Protein AF-A0A970JD67-F1 (afdb_monomer_lite)

Secondary structure (DSSP, 8-state):
-----EEEEEEEHHHHHHHHHTT--EEEEEEESSPBPTTSSSB-HHHHHTTT---HHHHHHHHHHHHHHHHHT-

pLDDT: mean 93.93, std 8.7, range [52.19, 98.56]

Structure (mmCIF, N/CA/C/O backbone):
data_AF-A0A970JD67-F1
#
_entry.id   AF-A0A970JD67-F1
#
loop_
_atom_site.group_PDB
_atom_site.id
_atom_site.type_symbol
_atom_site.label_atom_id
_atom_site.label_alt_id
_atom_site.label_comp_id
_atom_site.label_asym_id
_atom_site.label_entity_id
_atom_site.label_seq_id
_atom_site.pdbx_PDB_ins_code
_atom_site.Cartn_x
_atom_site.Cartn_y
_atom_site.Cartn_z
_atom_site.occupancy
_atom_site.B_iso_or_equiv
_atom_site.auth_seq_id
_atom_site.auth_comp_id
_atom_site.auth_asym_id
_atom_site.auth_atom_id
_atom_site.pdbx_PDB_model_num
ATOM 1 N N . SER A 1 1 ? -5.757 13.882 15.102 1.00 52.19 1 SER A N 1
ATOM 2 C CA . SER A 1 1 ? -6.779 13.807 14.040 1.00 52.19 1 SER A CA 1
ATOM 3 C C . SER A 1 1 ? -6.699 12.425 13.422 1.00 52.19 1 SER A C 1
ATOM 5 O O . SER A 1 1 ? -5.604 12.012 13.068 1.00 52.19 1 SER A O 1
ATOM 7 N N . ASN A 1 2 ? -7.815 11.699 13.335 1.00 77.81 2 ASN A N 1
ATOM 8 C CA . ASN A 1 2 ? -7.856 10.428 12.606 1.00 77.81 2 ASN A CA 1
ATOM 9 C C . ASN A 1 2 ? -8.345 10.706 11.184 1.00 77.81 2 ASN A C 1
ATOM 11 O O . ASN A 1 2 ? -9.318 11.439 11.007 1.00 77.81 2 ASN A O 1
ATOM 15 N N . ALA A 1 3 ? -7.655 10.164 10.181 1.00 83.06 3 ALA A N 1
ATOM 16 C CA . ALA A 1 3 ? -8.117 10.227 8.800 1.00 83.06 3 ALA A CA 1
ATOM 17 C C . ALA A 1 3 ? -9.346 9.320 8.635 1.00 83.06 3 ALA A C 1
ATOM 19 O O . ALA A 1 3 ? -9.341 8.186 9.105 1.00 83.06 3 ALA A O 1
ATOM 20 N N . THR A 1 4 ? -10.395 9.821 7.985 1.00 91.81 4 THR A N 1
ATOM 21 C CA . THR A 1 4 ? -11.656 9.086 7.767 1.00 91.81 4 THR A CA 1
ATOM 22 C C . THR A 1 4 ? -11.801 8.546 6.345 1.00 91.81 4 THR A C 1
ATOM 24 O O . THR A 1 4 ? -12.671 7.717 6.094 1.00 91.81 4 THR A O 1
ATOM 27 N N . LYS A 1 5 ? -10.963 9.014 5.411 1.00 94.88 5 LYS A N 1
ATOM 28 C CA . LYS A 1 5 ? -10.927 8.591 4.008 1.00 94.88 5 LYS A CA 1
ATOM 29 C C . LYS A 1 5 ? -9.541 8.841 3.418 1.00 94.88 5 LYS A C 1
ATOM 31 O O . LYS A 1 5 ? -8.870 9.797 3.811 1.00 94.88 5 LYS A O 1
ATOM 36 N N . ILE A 1 6 ? -9.138 8.012 2.460 1.00 96.25 6 ILE A N 1
ATOM 37 C CA . ILE A 1 6 ? -7.896 8.175 1.695 1.00 96.25 6 ILE A CA 1
ATOM 38 C C . ILE A 1 6 ? -8.213 8.616 0.265 1.00 96.25 6 ILE A C 1
ATOM 40 O O . ILE A 1 6 ? -9.120 8.086 -0.369 1.00 96.25 6 ILE A O 1
ATOM 44 N N . TYR A 1 7 ? -7.435 9.559 -0.259 1.00 97.69 7 TYR A N 1
ATOM 45 C CA . TYR A 1 7 ? -7.408 9.878 -1.684 1.00 97.69 7 TYR A CA 1
ATOM 46 C C . TYR A 1 7 ? -5.999 9.641 -2.227 1.00 97.69 7 TYR A C 1
ATOM 48 O O . TYR A 1 7 ? -5.031 10.153 -1.659 1.00 97.69 7 TYR A O 1
ATOM 56 N N . ALA A 1 8 ? -5.874 8.875 -3.312 1.00 97.44 8 ALA A N 1
ATOM 57 C CA . ALA A 1 8 ? -4.590 8.542 -3.920 1.00 97.44 8 ALA A CA 1
ATOM 58 C C . ALA A 1 8 ? -4.592 8.773 -5.438 1.00 97.44 8 ALA A C 1
ATOM 60 O O . ALA A 1 8 ? -5.346 8.149 -6.174 1.00 97.44 8 ALA A O 1
ATOM 61 N N . LEU A 1 9 ? -3.664 9.585 -5.951 1.00 98.25 9 LEU A N 1
ATOM 62 C CA . LEU A 1 9 ? -3.474 9.703 -7.408 1.00 98.25 9 L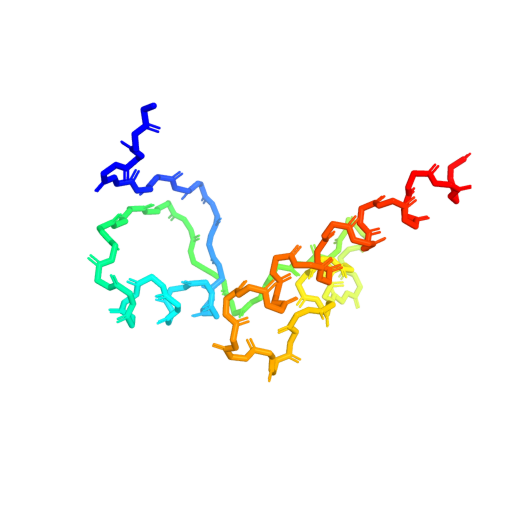EU A CA 1
ATOM 63 C C . LEU A 1 9 ? -3.094 8.349 -8.043 1.00 98.25 9 LEU A C 1
ATOM 65 O O . LEU A 1 9 ? -3.470 8.041 -9.170 1.00 98.25 9 LEU A O 1
ATOM 69 N N . LEU A 1 10 ? -2.357 7.519 -7.301 1.00 97.50 10 LEU A N 1
ATOM 70 C CA . LEU A 1 10 ? -1.913 6.195 -7.719 1.00 97.50 10 LEU A CA 1
ATOM 71 C C . LEU A 1 10 ? -2.028 5.219 -6.545 1.00 97.50 10 LEU A C 1
ATOM 73 O O . LEU A 1 10 ? -1.507 5.503 -5.468 1.00 97.50 10 LEU A O 1
ATOM 77 N N . ILE A 1 11 ? -2.653 4.064 -6.763 1.00 98.38 11 ILE A N 1
ATOM 78 C CA . ILE A 1 11 ? -2.826 3.011 -5.754 1.00 98.38 11 ILE A CA 1
ATOM 79 C C . ILE A 1 11 ? -2.465 1.632 -6.325 1.00 98.38 11 ILE A C 1
ATOM 81 O O . ILE A 1 11 ? -2.695 1.376 -7.511 1.00 98.38 11 ILE A O 1
ATOM 85 N N . SER A 1 12 ? -1.886 0.747 -5.504 1.00 97.81 12 SER A N 1
ATOM 86 C CA . SER A 1 12 ? -1.636 -0.648 -5.888 1.00 97.81 12 SER A CA 1
ATOM 87 C C . SER A 1 12 ? -2.797 -1.577 -5.529 1.00 97.81 12 SER A C 1
ATOM 89 O O . SER A 1 12 ? -3.595 -1.278 -4.639 1.00 97.81 12 SER A O 1
ATOM 91 N N . ASP A 1 13 ? -2.871 -2.729 -6.197 1.00 97.69 13 ASP A N 1
ATOM 92 C CA . ASP A 1 13 ? -3.820 -3.796 -5.858 1.00 97.69 13 ASP A CA 1
ATOM 93 C C . ASP A 1 13 ? -3.698 -4.229 -4.394 1.00 97.69 13 ASP A C 1
ATOM 95 O O . ASP A 1 13 ? -4.706 -4.472 -3.735 1.00 97.69 13 ASP A O 1
ATOM 99 N N . GLU A 1 14 ? -2.473 -4.306 -3.872 1.00 94.81 14 GLU A N 1
ATOM 100 C CA . GLU A 1 14 ? -2.236 -4.722 -2.490 1.00 94.81 14 GLU A CA 1
ATOM 101 C C . GLU A 1 14 ? -2.728 -3.675 -1.485 1.00 94.81 14 GLU A C 1
ATOM 103 O O . GLU A 1 14 ? -3.380 -4.023 -0.502 1.00 94.81 14 GLU A O 1
ATOM 108 N N . ALA A 1 15 ? -2.517 -2.386 -1.771 1.00 95.62 15 ALA A N 1
ATOM 109 C CA . ALA A 1 15 ? -3.052 -1.310 -0.943 1.00 95.62 15 ALA A CA 1
ATOM 110 C C . ALA A 1 15 ? -4.589 -1.343 -0.891 1.00 95.62 15 ALA A C 1
ATOM 112 O O . ALA A 1 15 ? -5.160 -1.192 0.186 1.00 95.62 15 ALA A O 1
ATOM 113 N N . ILE A 1 16 ? -5.260 -1.600 -2.021 1.00 97.69 16 ILE A N 1
ATOM 114 C CA . ILE A 1 16 ? -6.725 -1.743 -2.062 1.00 97.69 16 ILE A CA 1
ATOM 115 C C . ILE A 1 16 ? -7.196 -2.861 -1.126 1.00 97.69 16 ILE A C 1
ATOM 117 O O . ILE A 1 16 ? -8.080 -2.623 -0.309 1.00 97.69 16 ILE A O 1
ATOM 121 N N . LYS A 1 17 ? -6.574 -4.047 -1.177 1.00 95.62 17 LYS A N 1
ATOM 122 C CA . LYS A 1 17 ? -6.957 -5.177 -0.311 1.00 95.62 17 LYS A CA 1
ATOM 123 C C . LYS A 1 17 ? -6.855 -4.830 1.172 1.00 95.62 17 LYS A C 1
ATOM 125 O O . LYS A 1 17 ? -7.729 -5.207 1.949 1.00 95.62 17 LYS A O 1
ATOM 130 N N . VAL A 1 18 ? -5.796 -4.120 1.567 1.00 94.75 18 VAL A N 1
ATOM 131 C CA . VAL A 1 18 ? -5.616 -3.677 2.956 1.00 94.75 18 VAL A CA 1
ATOM 132 C C . VAL A 1 18 ? -6.729 -2.707 3.352 1.00 94.75 18 VAL A C 1
ATOM 134 O O . VAL A 1 18 ? -7.352 -2.889 4.393 1.00 94.75 18 VAL A O 1
ATOM 137 N N . LEU A 1 19 ? -7.032 -1.713 2.514 1.00 95.69 19 LEU A N 1
ATOM 138 C CA . LEU A 1 19 ? -8.078 -0.728 2.809 1.00 95.69 19 LEU A CA 1
ATOM 139 C C . LEU A 1 19 ? -9.473 -1.358 2.873 1.00 95.69 19 LEU A C 1
ATOM 141 O O . LEU A 1 19 ? -10.245 -1.021 3.768 1.00 95.69 19 LEU A O 1
ATOM 145 N N . GLU A 1 20 ? -9.783 -2.302 1.984 1.00 96.44 20 GLU A N 1
ATOM 146 C CA . GLU A 1 20 ? -11.039 -3.058 2.007 1.00 96.44 20 GLU A CA 1
ATOM 147 C C . GLU A 1 20 ? -11.155 -3.930 3.266 1.00 96.44 20 GLU A C 1
ATOM 149 O O . GLU A 1 20 ? -12.192 -3.909 3.934 1.00 96.44 20 GLU A O 1
ATOM 154 N N . LYS A 1 21 ? -10.085 -4.651 3.636 1.00 94.38 21 LYS A N 1
ATOM 155 C CA . LYS A 1 21 ? -10.031 -5.482 4.850 1.00 94.38 21 LYS A CA 1
ATOM 156 C C . LYS A 1 21 ? -10.280 -4.654 6.112 1.00 94.38 21 LYS A C 1
ATOM 158 O O . LYS A 1 21 ? -11.081 -5.051 6.956 1.00 94.38 21 LYS A O 1
ATOM 163 N N . GLU A 1 22 ? -9.633 -3.496 6.209 1.00 93.50 22 GLU A N 1
ATOM 164 C CA . GLU A 1 22 ? -9.756 -2.578 7.347 1.00 93.50 22 GLU A CA 1
ATOM 165 C C . GLU A 1 22 ? -10.982 -1.654 7.247 1.00 93.50 22 GLU A C 1
ATOM 167 O O . GLU A 1 22 ? -11.220 -0.832 8.132 1.00 93.50 22 GLU A O 1
ATOM 172 N N . LYS A 1 23 ? -11.793 -1.794 6.186 1.00 95.50 23 LYS A N 1
ATOM 173 C CA . LYS A 1 23 ? -13.010 -1.005 5.925 1.00 95.50 23 LYS A CA 1
ATOM 174 C C . LYS A 1 23 ? -12.758 0.507 5.913 1.00 95.50 23 LYS A C 1
ATOM 176 O O . LYS A 1 23 ? -13.602 1.290 6.350 1.00 95.50 23 LYS A O 1
ATOM 181 N N . ILE A 1 24 ? -11.602 0.923 5.403 1.00 94.94 24 ILE A N 1
ATOM 182 C CA . ILE A 1 24 ? -11.217 2.329 5.265 1.00 94.94 24 ILE A CA 1
ATOM 183 C C . ILE A 1 24 ? -11.738 2.838 3.918 1.00 94.94 24 ILE A C 1
ATOM 185 O O . ILE A 1 24 ? -11.328 2.312 2.887 1.00 94.94 24 ILE A O 1
ATOM 189 N N . PRO A 1 25 ? -12.600 3.870 3.874 1.00 97.44 25 PRO A N 1
ATOM 190 C CA . PRO A 1 25 ? -13.044 4.461 2.616 1.00 97.44 25 PRO A CA 1
ATOM 191 C C . PRO A 1 25 ? -11.877 5.048 1.816 1.00 97.44 25 PRO A C 1
ATOM 193 O O . PRO A 1 25 ? -11.009 5.729 2.371 1.00 97.44 25 PRO A O 1
ATOM 196 N N . TYR A 1 26 ? -11.880 4.847 0.498 1.00 98.00 26 TYR A N 1
ATOM 197 C CA . TYR A 1 26 ? -10.828 5.358 -0.376 1.00 98.00 26 TYR A CA 1
ATOM 198 C C . TYR A 1 26 ? -11.341 5.753 -1.761 1.00 98.00 26 TYR A C 1
ATOM 200 O O . TYR A 1 26 ? -12.357 5.256 -2.237 1.00 98.00 26 TYR A O 1
ATOM 208 N N . GLU A 1 27 ? -10.608 6.655 -2.403 1.00 98.50 27 GLU A N 1
ATOM 209 C CA . GLU A 1 27 ? -10.756 7.044 -3.804 1.00 98.50 27 GLU A CA 1
ATOM 210 C C . GLU A 1 27 ? -9.384 7.101 -4.471 1.00 98.50 27 GLU A C 1
ATOM 212 O O . GLU A 1 27 ? -8.364 7.329 -3.810 1.00 98.50 27 GLU A O 1
ATOM 217 N N . TYR A 1 28 ? -9.355 6.892 -5.786 1.00 98.56 28 TYR A N 1
ATOM 218 C CA . TYR A 1 28 ? -8.122 6.950 -6.554 1.00 98.56 28 TYR A CA 1
ATOM 219 C C . TYR A 1 28 ? -8.333 7.391 -8.002 1.00 98.56 28 TYR A C 1
ATOM 221 O O . TYR A 1 28 ? -9.401 7.173 -8.569 1.00 98.56 28 TYR A O 1
ATOM 229 N N . GLU A 1 29 ? -7.288 7.949 -8.618 1.00 98.56 29 GLU A N 1
ATOM 230 C CA . GLU A 1 29 ? -7.291 8.256 -10.059 1.00 98.56 29 GLU A CA 1
ATOM 231 C C . GLU A 1 29 ? -6.780 7.079 -10.895 1.00 98.56 29 GLU A C 1
ATOM 233 O O . GLU A 1 29 ? -7.356 6.740 -11.928 1.00 98.56 29 GLU A O 1
ATOM 238 N N . LYS A 1 30 ? -5.700 6.424 -10.450 1.00 98.44 30 LYS A N 1
ATOM 239 C CA . LYS A 1 30 ? -5.084 5.307 -11.171 1.00 98.44 30 LYS A CA 1
ATOM 240 C C . LYS A 1 30 ? -4.788 4.124 -10.261 1.00 98.44 30 LYS A C 1
ATOM 242 O O . LYS A 1 30 ? -4.111 4.252 -9.246 1.00 98.44 30 LYS A O 1
ATOM 247 N N . ARG A 1 31 ? -5.217 2.943 -10.697 1.00 98.38 31 ARG A N 1
ATO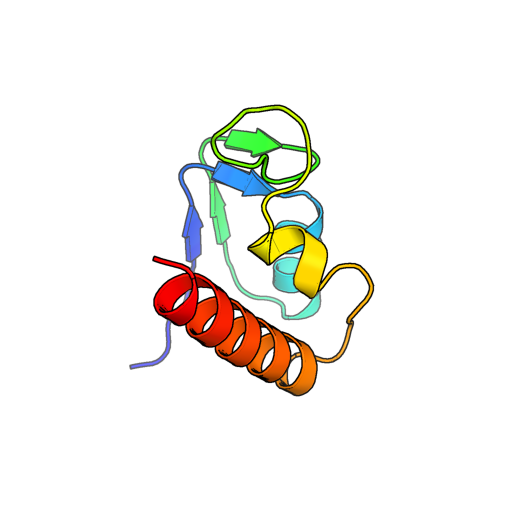M 248 C CA . ARG A 1 31 ? -4.888 1.652 -10.088 1.00 98.38 31 ARG A CA 1
ATOM 249 C C . ARG A 1 31 ? -3.801 0.942 -10.892 1.00 98.38 31 ARG A C 1
ATOM 251 O O . ARG A 1 31 ? -3.817 0.979 -12.123 1.00 98.38 31 ARG A O 1
ATOM 258 N N . VAL A 1 32 ? -2.859 0.300 -10.207 1.00 97.75 32 VAL A N 1
ATOM 259 C CA . VAL A 1 32 ? -1.797 -0.518 -10.813 1.00 97.75 32 VAL A CA 1
ATOM 260 C C . VAL A 1 32 ? -1.613 -1.834 -10.053 1.00 97.75 3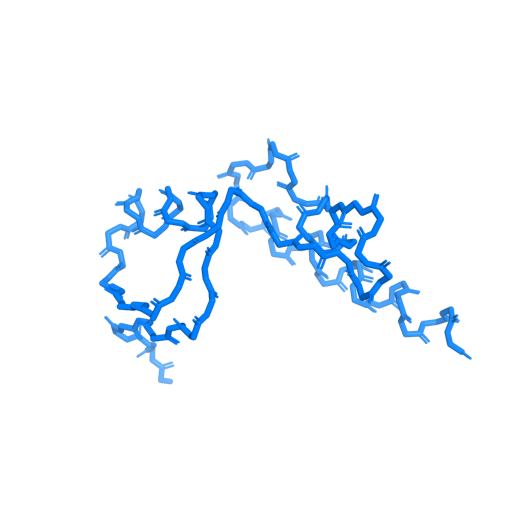2 VAL A C 1
ATOM 262 O O . VAL A 1 32 ? -1.893 -1.875 -8.860 1.00 97.75 32 VAL A O 1
ATOM 265 N N . PRO A 1 33 ? -1.072 -2.892 -10.682 1.00 96.81 33 PRO A N 1
ATOM 266 C CA . PRO A 1 33 ? -0.797 -4.139 -9.968 1.00 96.81 33 PRO A CA 1
ATOM 267 C C . PRO A 1 33 ? 0.169 -3.960 -8.789 1.00 96.81 33 PRO A C 1
ATOM 269 O O . PRO A 1 33 ? -0.005 -4.566 -7.739 1.00 96.81 33 PRO A O 1
ATOM 272 N N . TYR A 1 34 ? 1.175 -3.095 -8.949 1.00 96.88 34 TYR A N 1
ATOM 273 C CA . TYR A 1 34 ? 2.154 -2.774 -7.912 1.00 96.88 34 TYR A CA 1
ATOM 274 C C . TYR A 1 34 ? 2.821 -1.418 -8.161 1.00 96.88 34 TYR A C 1
ATOM 276 O O . TYR A 1 34 ? 2.917 -0.951 -9.302 1.00 96.88 34 TYR A O 1
ATOM 284 N N . ILE A 1 35 ? 3.335 -0.798 -7.096 1.00 97.50 35 ILE A N 1
ATOM 285 C CA . ILE A 1 35 ? 4.117 0.439 -7.205 1.00 97.50 35 ILE A CA 1
ATOM 286 C C . ILE A 1 35 ? 5.535 0.120 -7.690 1.00 97.50 35 ILE A C 1
ATOM 288 O O . ILE A 1 35 ? 6.267 -0.656 -7.072 1.00 97.50 35 ILE A O 1
ATOM 292 N N . LYS A 1 36 ? 5.946 0.741 -8.801 1.00 97.12 36 LYS A N 1
ATOM 293 C CA . LYS A 1 36 ? 7.292 0.582 -9.371 1.00 97.12 36 LYS A CA 1
ATOM 294 C C . LYS A 1 36 ? 8.332 1.434 -8.641 1.00 97.12 36 LYS A C 1
ATOM 296 O O . LYS A 1 36 ? 8.021 2.488 -8.088 1.00 97.12 36 LYS A O 1
ATOM 301 N N . ASN A 1 37 ? 9.589 0.996 -8.660 1.00 96.00 37 ASN A N 1
ATOM 302 C CA . ASN A 1 37 ? 10.716 1.828 -8.246 1.00 96.00 37 ASN A CA 1
ATOM 303 C C . ASN A 1 37 ? 10.934 2.994 -9.227 1.00 96.00 37 ASN A C 1
ATOM 305 O O . ASN A 1 37 ? 10.447 2.985 -10.355 1.00 96.00 37 ASN A O 1
ATOM 309 N N . ARG A 1 38 ? 11.723 3.990 -8.806 1.00 92.94 38 ARG A N 1
ATOM 310 C CA . ARG A 1 38 ? 12.026 5.176 -9.629 1.00 92.94 38 ARG A CA 1
ATOM 311 C C . ARG A 1 38 ? 12.722 4.843 -10.954 1.00 92.94 38 ARG A C 1
ATOM 313 O O . ARG A 1 38 ? 12.577 5.595 -11.906 1.00 92.94 38 ARG A O 1
ATOM 320 N N . GLY A 1 39 ? 13.461 3.734 -11.008 1.00 95.31 39 GLY A N 1
ATOM 321 C CA . GLY A 1 39 ? 14.121 3.253 -12.222 1.00 95.31 39 GLY A CA 1
ATOM 322 C C . GLY A 1 39 ? 13.193 2.508 -13.185 1.00 95.31 39 GLY A C 1
ATOM 323 O O . GLY A 1 39 ? 13.638 2.124 -14.258 1.00 95.31 39 GLY A O 1
ATOM 324 N N . ASN A 1 40 ? 11.923 2.284 -12.824 1.00 93.88 40 ASN A N 1
ATOM 325 C CA . ASN A 1 40 ? 10.957 1.471 -13.570 1.00 93.88 40 ASN A CA 1
ATOM 326 C C . ASN A 1 40 ? 11.405 0.026 -13.861 1.00 93.88 40 ASN A C 1
ATOM 328 O O . ASN A 1 40 ? 10.851 -0.623 -14.745 1.00 93.88 40 ASN A O 1
ATOM 332 N N . THR A 1 41 ? 12.357 -0.507 -13.096 1.00 95.06 41 THR A N 1
ATOM 333 C CA . THR A 1 41 ? 12.928 -1.849 -13.309 1.00 95.06 41 THR A CA 1
ATOM 334 C C . THR A 1 41 ? 12.263 -2.937 -12.470 1.00 95.06 41 THR A C 1
ATOM 336 O O . THR A 1 41 ? 12.523 -4.116 -12.677 1.00 95.06 41 THR A O 1
ATOM 339 N N . GLY A 1 42 ? 11.412 -2.570 -11.510 1.00 94.75 42 GLY A N 1
ATOM 340 C CA . GLY A 1 42 ? 10.791 -3.519 -10.590 1.00 94.75 42 GLY A CA 1
ATOM 341 C C . GLY A 1 42 ? 9.968 -2.834 -9.506 1.00 94.75 42 GLY A C 1
ATOM 342 O O . GLY A 1 42 ? 9.608 -1.663 -9.643 1.00 94.75 42 GLY A O 1
ATOM 343 N N . LEU A 1 43 ? 9.675 -3.567 -8.432 1.00 96.94 43 LEU A N 1
ATOM 344 C CA . LEU A 1 43 ? 8.947 -3.066 -7.264 1.00 96.94 43 LEU A CA 1
ATOM 345 C C . LEU A 1 43 ? 9.686 -1.907 -6.594 1.00 96.94 43 LEU A C 1
ATOM 347 O O . LEU A 1 43 ? 10.915 -1.897 -6.493 1.00 96.94 43 LEU A O 1
ATOM 351 N N . CYS A 1 44 ? 8.925 -0.932 -6.102 1.00 97.06 44 CYS A N 1
ATOM 352 C CA . CYS A 1 44 ? 9.434 0.063 -5.173 1.00 97.06 44 CYS A CA 1
ATOM 353 C C . CYS A 1 44 ? 10.022 -0.646 -3.938 1.00 97.06 44 CYS A C 1
ATOM 355 O O . CYS A 1 44 ? 9.375 -1.547 -3.406 1.00 97.06 44 CYS A O 1
ATOM 357 N N . PRO A 1 45 ? 11.194 -0.227 -3.420 1.00 96.62 45 PRO A N 1
ATOM 358 C CA . PRO A 1 45 ? 11.769 -0.829 -2.217 1.00 96.62 45 PRO A CA 1
ATOM 359 C C . PRO A 1 45 ? 10.851 -0.781 -0.989 1.00 96.62 45 PRO A C 1
ATOM 361 O O . PRO A 1 45 ? 11.019 -1.599 -0.092 1.00 96.62 45 PRO A O 1
ATOM 364 N N . MET A 1 46 ? 9.914 0.172 -0.942 1.00 96.19 46 MET A N 1
ATOM 365 C CA . MET A 1 46 ? 8.899 0.260 0.111 1.00 96.19 46 MET A CA 1
ATOM 366 C C . MET A 1 46 ? 7.829 -0.821 -0.053 1.00 96.19 46 MET A C 1
ATOM 368 O O . MET A 1 46 ? 7.568 -1.549 0.895 1.00 96.19 46 MET A O 1
ATOM 372 N N . GLU A 1 47 ? 7.282 -0.966 -1.265 1.00 96.31 47 GLU A N 1
ATOM 373 C CA . GLU A 1 47 ? 6.282 -1.994 -1.600 1.00 96.31 47 GLU A CA 1
ATOM 374 C C . GLU A 1 47 ? 6.841 -3.398 -1.345 1.00 96.31 47 GLU A C 1
ATOM 376 O O . GLU A 1 47 ? 6.213 -4.237 -0.709 1.00 96.31 47 GLU A O 1
ATOM 381 N N . GLN A 1 48 ? 8.078 -3.639 -1.783 1.00 97.06 48 GLN A N 1
ATOM 382 C CA . GLN A 1 48 ? 8.741 -4.925 -1.606 1.00 97.06 48 GLN A CA 1
ATOM 383 C C . GLN A 1 48 ? 9.002 -5.263 -0.131 1.00 97.06 48 GLN A C 1
ATOM 385 O O . GLN A 1 48 ? 8.991 -6.437 0.223 1.00 97.06 48 GLN A O 1
ATOM 390 N N . ALA A 1 49 ? 9.250 -4.267 0.729 1.00 97.56 49 ALA A N 1
ATOM 391 C CA . ALA A 1 49 ? 9.603 -4.510 2.129 1.00 97.56 49 ALA A CA 1
ATOM 392 C C . ALA A 1 49 ? 8.464 -5.153 2.928 1.00 97.56 49 ALA A C 1
ATOM 394 O O . ALA A 1 49 ? 8.730 -5.865 3.889 1.00 97.56 49 ALA A O 1
ATOM 395 N N . VAL A 1 50 ? 7.217 -4.898 2.534 1.00 96.94 50 VAL A N 1
ATOM 396 C CA . VAL A 1 50 ? 6.018 -5.383 3.231 1.00 96.94 50 VAL A CA 1
ATOM 397 C C . VAL A 1 50 ? 5.254 -6.441 2.448 1.00 96.94 50 VAL A C 1
ATOM 399 O O . VAL A 1 50 ? 4.169 -6.848 2.855 1.00 96.94 50 VAL A O 1
ATOM 402 N N . LEU A 1 51 ? 5.812 -6.914 1.333 1.00 94.69 51 LEU A N 1
ATOM 403 C CA . LEU A 1 51 ? 5.173 -7.939 0.525 1.00 94.69 51 LEU A CA 1
ATOM 404 C C . LEU A 1 51 ? 4.978 -9.216 1.359 1.00 94.69 51 LEU A C 1
ATOM 406 O O . LEU A 1 51 ? 5.942 -9.799 1.850 1.00 94.69 51 LEU A O 1
ATOM 410 N N . GLY A 1 52 ? 3.724 -9.642 1.517 1.00 92.06 52 GLY A N 1
ATOM 411 C CA . GLY A 1 52 ? 3.362 -10.817 2.314 1.00 92.06 52 GLY A CA 1
ATOM 412 C C . GLY A 1 52 ? 3.260 -10.581 3.827 1.00 92.06 52 GLY A C 1
ATOM 413 O O . GLY A 1 52 ? 2.997 -11.534 4.556 1.00 92.06 52 GLY A O 1
ATOM 414 N N . I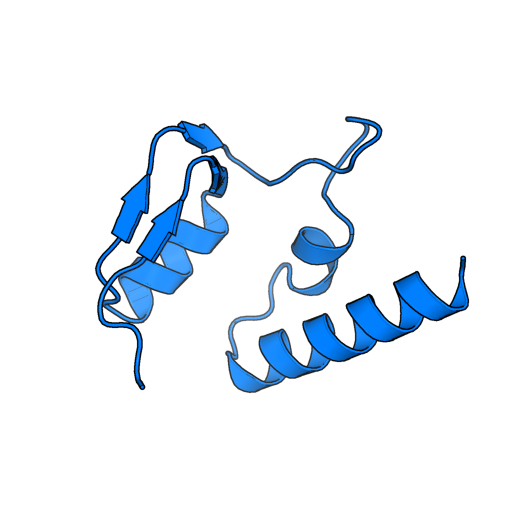LE A 1 53 ? 3.426 -9.347 4.317 1.00 95.56 53 ILE A N 1
ATOM 415 C CA . ILE A 1 53 ? 3.202 -9.007 5.729 1.00 95.56 53 ILE A CA 1
ATOM 416 C C . ILE A 1 53 ? 1.738 -8.601 5.918 1.00 95.56 53 ILE A C 1
ATOM 418 O O . ILE A 1 53 ? 1.300 -7.577 5.403 1.00 95.56 53 ILE A O 1
ATOM 422 N N . SER A 1 54 ? 0.973 -9.400 6.665 1.00 91.62 54 SER A N 1
ATOM 423 C CA . SER A 1 54 ? -0.460 -9.162 6.901 1.00 91.62 54 SER A CA 1
ATOM 424 C C . SER A 1 54 ? -0.783 -8.430 8.206 1.00 91.62 54 SER A C 1
ATOM 426 O O . SER A 1 54 ? -1.920 -7.989 8.385 1.00 91.62 54 SER A O 1
ATOM 428 N N . ASP A 1 55 ? 0.177 -8.374 9.130 1.00 95.25 55 ASP A N 1
ATOM 429 C CA . ASP A 1 55 ? 0.054 -7.668 10.404 1.00 95.25 55 ASP A CA 1
ATOM 430 C C . ASP A 1 55 ? 0.421 -6.189 10.224 1.00 95.25 55 ASP A C 1
ATOM 432 O O . ASP A 1 55 ? 1.488 -5.864 9.698 1.00 95.25 55 ASP A O 1
ATOM 436 N N . LEU A 1 56 ? -0.484 -5.290 10.619 1.00 94.06 56 LEU A N 1
ATOM 437 C CA . LEU A 1 56 ? -0.344 -3.856 10.353 1.00 94.06 56 LEU A CA 1
ATOM 438 C C . LEU A 1 56 ? 0.772 -3.213 11.180 1.00 94.06 56 LEU A C 1
ATOM 440 O O . LEU A 1 56 ? 1.494 -2.356 10.664 1.00 94.06 56 LEU A O 1
ATOM 444 N N . ASP A 1 57 ? 0.939 -3.637 12.433 1.00 96.81 57 ASP A N 1
ATOM 445 C CA . ASP A 1 57 ? 1.971 -3.103 13.321 1.00 96.81 57 ASP A CA 1
ATOM 446 C C . ASP A 1 57 ? 3.364 -3.533 12.850 1.00 96.81 57 ASP A C 1
ATOM 448 O O . ASP A 1 57 ? 4.293 -2.715 12.785 1.00 96.81 57 ASP A O 1
ATOM 452 N N . GLU A 1 58 ? 3.504 -4.791 12.428 1.00 97.94 58 GLU A N 1
ATOM 453 C CA . GLU A 1 58 ? 4.725 -5.311 11.828 1.00 97.94 58 GLU A CA 1
ATOM 454 C C . GLU A 1 58 ? 5.034 -4.626 10.496 1.00 97.94 58 GLU A C 1
ATOM 456 O O . GLU A 1 58 ? 6.160 -4.163 10.297 1.00 97.94 58 GLU A O 1
ATOM 461 N N . ALA A 1 59 ? 4.047 -4.478 9.607 1.00 97.31 59 ALA A N 1
ATOM 462 C CA . ALA A 1 59 ? 4.229 -3.773 8.340 1.00 97.31 59 ALA A CA 1
ATOM 463 C C . ALA A 1 59 ? 4.694 -2.328 8.576 1.00 97.31 59 ALA A C 1
ATOM 465 O O . ALA A 1 59 ? 5.657 -1.866 7.957 1.00 97.31 59 ALA A O 1
ATOM 466 N N . PHE A 1 60 ? 4.081 -1.620 9.528 1.00 97.19 60 PHE A N 1
ATOM 467 C CA . PHE A 1 60 ? 4.483 -0.262 9.885 1.00 97.19 60 PHE A CA 1
ATOM 468 C C . PHE A 1 60 ? 5.903 -0.206 10.462 1.00 97.19 60 PHE A C 1
ATOM 470 O O . PHE A 1 60 ? 6.690 0.681 10.108 1.00 97.19 60 PHE A O 1
ATOM 477 N N . ARG A 1 61 ? 6.275 -1.158 11.324 1.00 98.44 61 ARG A N 1
ATOM 478 C CA . ARG A 1 61 ? 7.638 -1.278 11.859 1.00 98.44 61 ARG A CA 1
ATOM 479 C C . ARG A 1 61 ? 8.655 -1.485 10.737 1.00 98.44 61 ARG A C 1
ATOM 481 O O . ARG A 1 61 ? 9.638 -0.744 10.677 1.00 98.44 61 ARG A O 1
ATOM 488 N N . VAL A 1 62 ? 8.396 -2.422 9.829 1.00 98.38 62 VAL A N 1
ATOM 489 C CA . VAL A 1 62 ? 9.271 -2.731 8.690 1.00 98.38 62 VAL A CA 1
ATOM 490 C C . VAL A 1 62 ? 9.417 -1.530 7.756 1.00 98.38 62 VAL A C 1
ATOM 492 O O . VAL A 1 62 ? 10.539 -1.193 7.371 1.00 98.38 62 VAL A O 1
ATOM 495 N N . LEU A 1 63 ? 8.331 -0.811 7.451 1.00 97.75 63 LEU A N 1
ATOM 496 C CA . LEU A 1 63 ? 8.389 0.410 6.639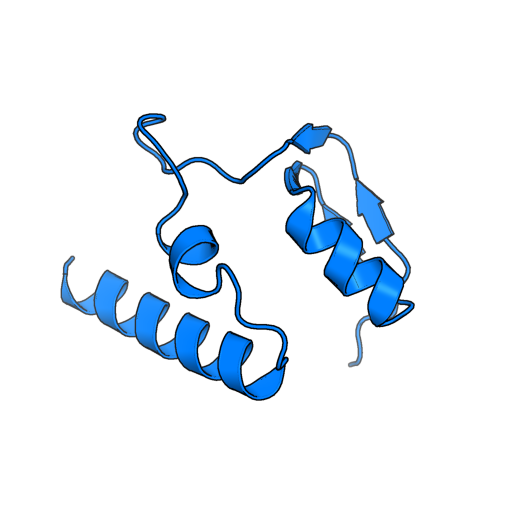 1.00 97.75 63 LEU A CA 1
ATOM 497 C C . LEU A 1 63 ? 9.261 1.486 7.291 1.00 97.75 63 LEU A C 1
ATOM 499 O O . LEU A 1 63 ? 10.068 2.115 6.603 1.00 97.75 63 LEU A O 1
ATOM 503 N N . ARG A 1 64 ? 9.156 1.687 8.612 1.00 97.75 64 ARG A N 1
ATOM 504 C CA . ARG A 1 64 ? 9.998 2.661 9.327 1.00 97.75 64 ARG A CA 1
ATOM 505 C C . ARG A 1 64 ? 11.478 2.304 9.252 1.00 97.75 64 ARG A C 1
ATOM 507 O O . ARG A 1 64 ? 12.295 3.181 8.964 1.00 97.75 64 ARG A O 1
ATOM 514 N N . GLU A 1 65 ? 11.833 1.040 9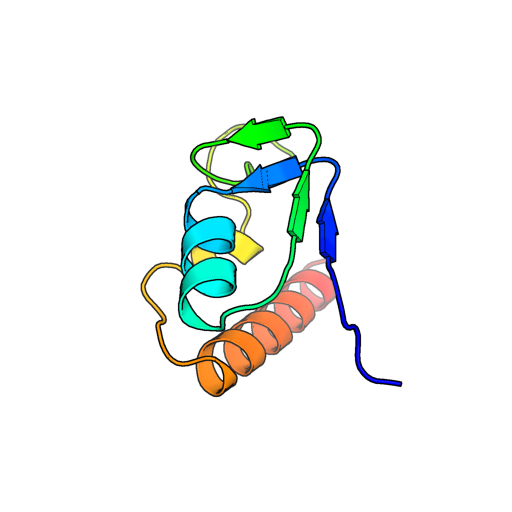.459 1.00 97.69 65 GLU A N 1
ATOM 515 C CA . GLU A 1 65 ? 13.223 0.595 9.314 1.00 97.69 65 GLU A CA 1
ATOM 516 C C . GLU A 1 65 ? 13.710 0.709 7.866 1.00 97.69 65 GLU A C 1
ATOM 518 O O . GLU A 1 65 ? 14.833 1.163 7.618 1.00 97.69 65 GLU A O 1
ATOM 523 N N . LYS A 1 66 ? 12.845 0.416 6.887 1.00 97.44 66 LYS A N 1
ATOM 524 C CA . LYS A 1 66 ? 13.173 0.592 5.472 1.00 97.44 66 LYS A CA 1
ATOM 525 C C . LYS A 1 66 ? 13.492 2.049 5.150 1.00 97.44 66 LYS A C 1
ATOM 527 O O . LYS A 1 66 ? 14.541 2.307 4.558 1.00 97.44 66 LYS A O 1
ATOM 532 N N . VAL A 1 67 ? 12.671 3.000 5.601 1.00 96.19 67 VAL A N 1
ATOM 533 C CA . VAL A 1 67 ? 12.928 4.440 5.426 1.00 96.19 67 VAL A CA 1
ATOM 534 C C . VAL A 1 67 ? 14.265 4.839 6.050 1.00 96.19 67 VAL A C 1
ATOM 536 O O . VAL A 1 67 ? 15.073 5.485 5.382 1.00 96.19 67 VAL A O 1
ATOM 539 N N . LYS A 1 68 ? 14.552 4.408 7.288 1.00 96.56 68 LYS A N 1
ATOM 540 C CA . LYS A 1 68 ? 15.844 4.683 7.945 1.00 96.56 68 LYS A CA 1
ATOM 541 C C . LYS A 1 68 ? 17.024 4.155 7.128 1.00 96.56 68 LYS A C 1
ATOM 543 O O . LYS A 1 68 ? 18.009 4.870 6.958 1.00 96.56 68 LYS A O 1
ATOM 548 N N . SER A 1 69 ? 16.925 2.936 6.595 1.00 95.38 69 SER A N 1
ATOM 549 C CA . SER A 1 69 ? 17.984 2.353 5.758 1.00 95.38 69 SER A CA 1
ATOM 550 C C . SER A 1 69 ? 18.206 3.145 4.465 1.00 95.38 69 SER A C 1
ATOM 552 O O . SER A 1 69 ? 19.341 3.352 4.052 1.00 95.38 69 SER A O 1
ATOM 554 N N . MET A 1 70 ? 17.133 3.658 3.856 1.00 91.44 70 MET A N 1
ATOM 555 C CA . MET A 1 70 ? 17.203 4.442 2.621 1.00 91.44 70 MET A CA 1
ATOM 556 C C . MET A 1 70 ? 17.779 5.848 2.832 1.00 91.44 70 MET A C 1
ATOM 558 O O . MET A 1 70 ? 18.332 6.410 1.892 1.00 91.44 70 MET A O 1
ATOM 562 N N . ILE A 1 71 ? 17.660 6.414 4.038 1.00 90.56 71 ILE A N 1
ATOM 563 C CA . ILE A 1 71 ? 18.276 7.704 4.391 1.00 90.56 71 ILE A CA 1
ATOM 564 C C . ILE A 1 71 ? 19.773 7.537 4.663 1.00 90.56 71 ILE A C 1
ATOM 566 O O . ILE A 1 71 ? 20.552 8.372 4.230 1.00 90.56 71 ILE A O 1
ATOM 570 N N . LYS A 1 72 ? 20.183 6.461 5.347 1.00 78.81 72 LYS A N 1
ATOM 571 C CA . LYS A 1 72 ? 21.603 6.186 5.639 1.00 78.81 72 LYS A CA 1
ATOM 572 C C . LYS A 1 72 ? 22.438 5.865 4.396 1.00 78.81 72 LYS A C 1
ATOM 574 O O . LYS A 1 72 ? 23.647 6.036 4.429 1.00 78.81 72 LYS A O 1
ATOM 579 N N . ASN A 1 73 ? 21.794 5.372 3.340 1.00 62.16 73 ASN A N 1
ATOM 580 C CA . ASN A 1 73 ? 22.436 5.007 2.075 1.00 62.16 73 ASN A CA 1
ATOM 581 C C . ASN A 1 73 ? 22.428 6.151 1.038 1.00 62.16 73 ASN A C 1
ATOM 583 O O . ASN A 1 73 ? 22.677 5.896 -0.141 1.00 62.16 73 ASN A O 1
ATOM 587 N N . LYS A 1 74 ? 22.072 7.373 1.452 1.00 53.41 74 LYS A N 1
ATOM 588 C CA . LYS A 1 74 ? 22.265 8.605 0.680 1.00 53.41 74 LYS A CA 1
ATOM 589 C C . LYS A 1 74 ? 23.552 9.285 1.114 1.00 53.41 74 LYS A C 1
ATOM 591 O O . LYS A 1 74 ? 24.189 9.870 0.217 1.00 53.41 74 LYS A O 1
#

Sequence (74 aa):
SNATKIYALLISDEAIKVLEKEKIPYEYEKRVPYIKNRGNTGLCPMEQAVLGISDLDEAFRVLREKVKSMIKNK

Radius of gyration: 13.28 Å; chains: 1; bounding box: 36×25×28 Å

Foldseek 3Di:
DDDQEEEEQEDAPVRVVLCVVVVRHYYYNYYDPADADPVNPGHHLLRVQCVPPPDPVVNVVSSVVSVVVVVVVD